Protein AF-A0A3B9IRJ8-F1 (afdb_monomer_lite)

pLDDT: mean 95.9, std 3.62, range [74.06, 98.5]

Foldseek 3Di:
DKDWDWDADVVGDIDTDIAAEPPDPCLVVDPPRDPLRYWDQDPVRDTDDDDDDDD

Radius of gyration: 12.56 Å; chains: 1; bounding box: 28×26×32 Å

Organism: NCBI:txid171437

Structure (mmCIF, N/CA/C/O backbone):
data_AF-A0A3B9IRJ8-F1
#
_entry.id   AF-A0A3B9IRJ8-F1
#
loop_
_atom_site.group_PDB
_atom_site.id
_atom_site.type_symbol
_atom_site.label_atom_id
_atom_site.label_alt_id
_atom_site.label_comp_id
_atom_site.label_asym_id
_atom_site.label_entity_id
_atom_site.label_seq_id
_atom_site.pdbx_PDB_ins_code
_atom_site.Cartn_x
_atom_site.Cartn_y
_atom_site.Cartn_z
_atom_site.occupancy
_atom_site.B_iso_or_equiv
_atom_site.auth_seq_id
_atom_site.auth_comp_id
_atom_site.auth_asym_id
_atom_site.auth_atom_id
_atom_site.pdbx_PDB_model_num
ATOM 1 N N . ARG A 1 1 ? 12.188 -3.222 -2.826 1.00 93.81 1 ARG A N 1
ATOM 2 C CA . ARG A 1 1 ? 12.254 -2.018 -1.954 1.00 93.81 1 ARG A CA 1
ATOM 3 C C . ARG A 1 1 ? 10.888 -1.851 -1.298 1.00 93.81 1 ARG A C 1
ATOM 5 O O . ARG A 1 1 ? 9.909 -2.178 -1.955 1.00 93.81 1 ARG A O 1
ATOM 12 N N . HIS A 1 2 ? 10.801 -1.371 -0.059 1.00 97.62 2 HIS A N 1
ATOM 13 C CA . HIS A 1 2 ? 9.511 -1.139 0.598 1.00 97.62 2 HIS A CA 1
ATOM 14 C C . HIS A 1 2 ? 9.561 0.079 1.524 1.00 97.62 2 HIS A C 1
ATOM 16 O O . HIS A 1 2 ? 10.643 0.541 1.890 1.00 97.62 2 HIS A O 1
ATOM 22 N N . ILE A 1 3 ? 8.387 0.580 1.899 1.00 97.88 3 ILE A N 1
ATOM 23 C CA . ILE A 1 3 ? 8.214 1.581 2.955 1.00 97.88 3 ILE A CA 1
ATOM 24 C C . ILE A 1 3 ? 7.344 1.000 4.067 1.00 97.88 3 ILE A C 1
ATOM 26 O O . ILE A 1 3 ? 6.365 0.310 3.792 1.00 97.88 3 ILE A O 1
ATOM 30 N N . HIS A 1 4 ? 7.689 1.282 5.321 1.00 98.19 4 HIS A N 1
ATOM 31 C CA . HIS A 1 4 ? 6.846 0.944 6.466 1.00 98.19 4 HIS A CA 1
ATOM 32 C C . HIS A 1 4 ? 5.875 2.083 6.745 1.00 98.19 4 HIS A C 1
ATOM 34 O O . HIS A 1 4 ? 6.266 3.251 6.736 1.00 98.19 4 HIS A O 1
ATOM 40 N N . ILE A 1 5 ? 4.623 1.744 7.035 1.00 97.94 5 ILE A N 1
ATOM 41 C CA . ILE A 1 5 ? 3.590 2.737 7.308 1.00 97.94 5 ILE A CA 1
ATOM 42 C C . ILE A 1 5 ? 2.663 2.275 8.426 1.00 97.94 5 ILE A C 1
ATOM 44 O O . ILE A 1 5 ? 2.391 1.085 8.607 1.00 97.94 5 ILE A O 1
ATOM 48 N N . ARG A 1 6 ? 2.178 3.254 9.189 1.00 98.12 6 ARG A N 1
ATOM 49 C CA . ARG A 1 6 ? 1.098 3.074 10.152 1.00 98.12 6 ARG A CA 1
ATOM 50 C C . ARG A 1 6 ? -0.063 3.967 9.753 1.00 98.12 6 ARG A C 1
ATOM 52 O O . ARG A 1 6 ? 0.133 5.166 9.581 1.00 98.12 6 ARG A O 1
ATOM 59 N N . VAL A 1 7 ? -1.245 3.377 9.620 1.00 97.38 7 VAL A N 1
ATOM 60 C CA . VAL A 1 7 ? -2.488 4.078 9.282 1.00 97.38 7 VAL A CA 1
ATOM 61 C C . VAL A 1 7 ? -3.491 3.830 10.396 1.00 97.38 7 VAL A C 1
ATOM 63 O O . VAL A 1 7 ? -3.654 2.700 10.853 1.00 97.38 7 VAL A O 1
ATOM 66 N N . GLN A 1 8 ? -4.153 4.887 10.852 1.00 97.25 8 GLN A N 1
ATOM 67 C CA . GLN A 1 8 ? -5.154 4.806 11.907 1.00 97.25 8 GLN A CA 1
ATOM 68 C C . GLN A 1 8 ? -6.357 5.663 11.519 1.00 97.25 8 GLN A C 1
ATOM 70 O O . GLN A 1 8 ? -6.227 6.874 11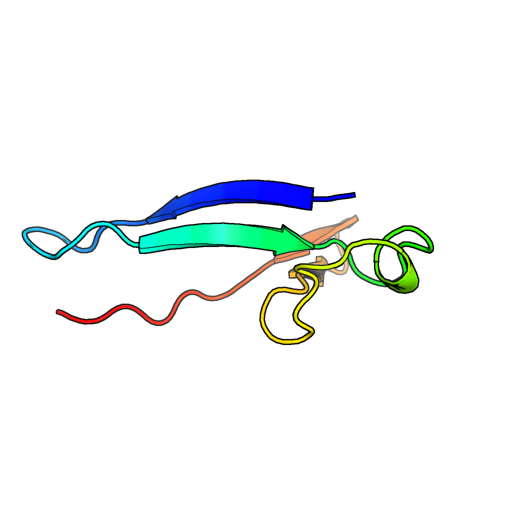.341 1.00 97.25 8 GLN A O 1
ATOM 75 N N . ALA A 1 9 ? -7.526 5.032 11.391 1.00 96.12 9 ALA A N 1
ATOM 76 C CA . ALA A 1 9 ? -8.785 5.763 11.315 1.00 96.12 9 ALA A CA 1
ATOM 77 C C . ALA A 1 9 ? -9.044 6.477 12.657 1.00 96.12 9 ALA A C 1
ATOM 79 O O . ALA A 1 9 ? -8.642 5.953 13.698 1.00 96.12 9 ALA A O 1
ATOM 80 N N . PRO A 1 10 ? -9.715 7.642 12.686 1.00 95.31 10 PRO A N 1
ATOM 81 C CA . PRO A 1 10 ? -10.001 8.343 13.938 1.00 95.31 10 PRO A CA 1
ATOM 82 C C . PRO A 1 10 ? -10.669 7.429 14.981 1.00 95.31 10 PRO A C 1
ATOM 84 O O . PRO A 1 10 ? -11.771 6.941 14.760 1.00 95.31 10 PRO A O 1
ATOM 87 N N . GLY A 1 11 ? -9.988 7.189 16.108 1.00 94.50 11 GLY A N 1
ATOM 88 C CA . GLY A 1 11 ? -10.468 6.320 17.194 1.00 94.50 11 GLY A CA 1
ATOM 89 C C . GLY A 1 11 ? -10.350 4.806 16.955 1.00 94.50 11 GLY A C 1
ATOM 90 O O . GLY A 1 11 ? -10.620 4.041 17.876 1.00 94.50 11 GLY A O 1
ATOM 91 N N . GLY A 1 12 ? -9.922 4.370 15.767 1.00 95.50 12 GLY A N 1
ATOM 92 C CA . GLY A 1 12 ? -9.794 2.957 15.401 1.00 95.50 12 GLY A CA 1
ATOM 93 C C . GLY A 1 12 ? -8.443 2.328 15.783 1.00 95.50 12 GLY A C 1
ATOM 94 O O . GLY A 1 12 ? -7.538 3.018 16.275 1.00 95.50 12 GLY A O 1
ATOM 95 N N . PRO A 1 13 ? -8.264 1.014 15.545 1.00 96.25 13 PRO A N 1
ATOM 96 C CA . PRO A 1 13 ? -6.982 0.341 15.737 1.00 96.25 13 PRO A CA 1
ATOM 97 C C . PRO A 1 13 ? -5.928 0.824 14.727 1.00 96.25 13 PRO A C 1
ATOM 99 O O . PRO A 1 13 ? -6.244 1.279 13.628 1.00 96.25 13 PRO A O 1
ATOM 102 N N . VAL A 1 14 ? -4.649 0.695 15.089 1.00 97.06 14 VAL A N 1
ATOM 103 C CA . VAL A 1 14 ? -3.532 1.036 14.196 1.00 97.06 14 VAL A CA 1
ATOM 104 C C . VAL A 1 14 ? -3.241 -0.134 13.257 1.00 97.06 14 VAL A C 1
ATOM 106 O O . VAL A 1 14 ? -2.835 -1.207 13.705 1.00 97.06 14 VAL A O 1
ATOM 109 N N . LEU A 1 15 ? -3.360 0.091 11.950 1.00 97.44 15 LEU A N 1
ATOM 110 C CA . LEU A 1 15 ? -2.830 -0.807 10.929 1.00 97.44 15 LEU A CA 1
ATOM 111 C C . LEU A 1 15 ? -1.335 -0.535 10.764 1.00 97.44 15 LEU A C 1
ATOM 113 O O . LEU A 1 15 ? -0.948 0.540 10.312 1.00 97.44 15 LEU A O 1
ATOM 117 N N . THR A 1 16 ? -0.497 -1.511 11.106 1.00 98.00 16 THR A N 1
ATOM 118 C CA . THR A 1 16 ? 0.938 -1.488 10.789 1.00 98.00 16 THR A CA 1
ATOM 119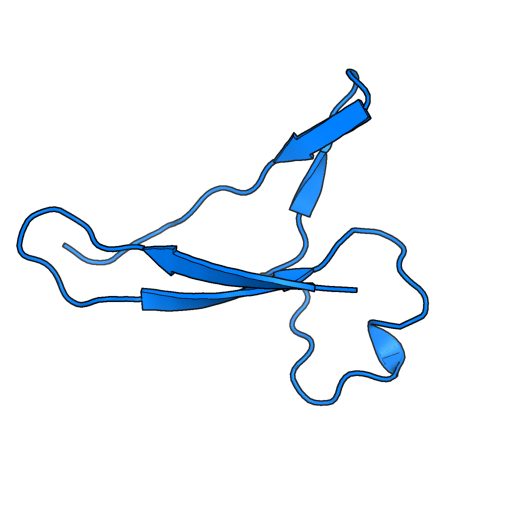 C C . THR A 1 16 ? 1.188 -2.422 9.617 1.00 98.00 16 THR A C 1
ATOM 121 O O . THR A 1 16 ? 0.881 -3.608 9.701 1.00 98.00 16 THR A O 1
ATOM 124 N N . THR A 1 17 ? 1.720 -1.888 8.523 1.00 98.00 17 THR A N 1
ATOM 125 C CA . THR A 1 17 ? 1.996 -2.659 7.307 1.00 98.00 17 THR A CA 1
ATOM 126 C C . THR A 1 17 ? 3.213 -2.093 6.572 1.00 98.00 17 THR A C 1
ATOM 128 O O . THR A 1 17 ? 3.871 -1.154 7.034 1.00 98.00 17 THR A O 1
ATOM 131 N N . GLN A 1 18 ? 3.520 -2.675 5.420 1.00 98.19 18 GLN A N 1
ATOM 132 C CA . GLN A 1 18 ? 4.527 -2.201 4.484 1.00 98.19 18 GLN A CA 1
ATOM 133 C C . GLN A 1 18 ? 3.954 -2.138 3.073 1.00 98.19 18 GLN A C 1
ATOM 135 O O . GLN A 1 18 ? 3.089 -2.936 2.731 1.00 98.19 18 GLN A O 1
ATOM 140 N N . LEU A 1 19 ? 4.435 -1.192 2.270 1.00 98.38 19 LEU A N 1
ATOM 141 C CA . LEU A 1 19 ? 4.084 -1.065 0.858 1.00 98.38 19 LEU A CA 1
ATOM 142 C C . LEU A 1 19 ? 5.303 -1.338 -0.016 1.00 98.38 19 LEU A C 1
ATOM 144 O O . LEU A 1 19 ? 6.422 -0.948 0.326 1.00 98.38 19 LEU A O 1
ATOM 148 N N . TYR A 1 20 ? 5.071 -1.974 -1.155 1.00 98.50 20 TYR A N 1
ATOM 149 C CA . TYR A 1 20 ? 6.087 -2.362 -2.126 1.00 98.50 20 TYR A CA 1
ATOM 150 C C . TYR A 1 20 ? 6.001 -1.488 -3.369 1.00 98.50 20 TYR A C 1
ATOM 152 O O . TYR A 1 20 ? 4.929 -1.029 -3.748 1.00 98.50 20 TYR A O 1
ATOM 160 N N . PHE A 1 21 ? 7.131 -1.261 -4.027 1.00 97.56 21 PHE A N 1
ATOM 161 C CA . PHE A 1 21 ? 7.137 -0.582 -5.321 1.00 97.56 21 PHE A CA 1
ATOM 162 C C . PHE A 1 21 ? 6.895 -1.610 -6.434 1.00 97.56 21 PHE A C 1
ATOM 164 O O . PHE A 1 21 ? 7.376 -2.748 -6.339 1.00 97.56 21 PHE A O 1
ATOM 171 N N . THR A 1 22 ? 6.147 -1.208 -7.466 1.00 96.56 22 THR A N 1
ATOM 172 C CA . THR A 1 22 ? 5.941 -2.026 -8.671 1.00 96.56 22 THR A CA 1
ATOM 173 C C . THR A 1 22 ? 7.272 -2.354 -9.348 1.00 96.56 22 THR A C 1
ATOM 175 O O . THR A 1 22 ? 8.216 -1.569 -9.273 1.00 96.56 22 THR A O 1
ATOM 178 N N . ASP A 1 23 ? 7.343 -3.536 -9.962 1.00 93.44 23 ASP A N 1
ATOM 179 C CA . ASP A 1 23 ? 8.468 -4.010 -10.786 1.00 93.44 23 ASP A CA 1
ATOM 180 C C . ASP A 1 23 ? 9.843 -4.044 -10.096 1.00 93.44 23 ASP A C 1
ATOM 182 O O . ASP A 1 23 ? 10.885 -4.119 -10.746 1.00 93.44 23 ASP A O 1
ATOM 186 N N . GLU A 1 24 ? 9.874 -4.038 -8.762 1.00 96.38 24 GLU A N 1
ATOM 187 C CA . GLU A 1 24 ? 11.116 -4.167 -8.006 1.00 96.38 24 GLU A CA 1
ATOM 188 C C . GLU A 1 24 ? 11.593 -5.625 -7.945 1.00 96.38 24 GLU A C 1
ATOM 190 O O . GLU A 1 24 ? 10.954 -6.441 -7.272 1.00 96.38 24 GLU A O 1
ATOM 195 N N . PRO A 1 25 ? 12.787 -5.962 -8.478 1.00 95.25 25 PRO A N 1
ATOM 196 C CA . PRO A 1 25 ? 13.313 -7.334 -8.440 1.00 95.25 25 PRO A CA 1
ATOM 197 C C . PRO A 1 25 ? 13.513 -7.887 -7.021 1.00 95.25 25 PRO A C 1
ATOM 199 O O . PRO A 1 25 ? 13.635 -9.091 -6.810 1.00 95.25 25 PRO A O 1
ATOM 202 N N . GLY A 1 26 ? 13.595 -6.999 -6.025 1.00 96.62 26 GLY A N 1
ATOM 203 C CA . GLY A 1 26 ? 13.698 -7.381 -4.621 1.00 96.62 26 GLY A CA 1
ATOM 204 C C . GLY A 1 26 ? 12.416 -7.979 -4.035 1.00 96.62 26 GLY A C 1
ATOM 205 O O . GLY A 1 26 ? 12.505 -8.604 -2.984 1.00 96.62 26 GLY A O 1
ATOM 206 N N . ASN A 1 27 ? 11.258 -7.807 -4.683 1.00 96.81 27 ASN A N 1
ATOM 207 C CA . ASN A 1 27 ? 9.973 -8.302 -4.185 1.00 96.81 27 ASN A CA 1
ATOM 208 C C . ASN A 1 27 ? 9.958 -9.838 -4.102 1.00 96.81 27 ASN A C 1
ATOM 210 O O . ASN A 1 27 ? 9.618 -10.379 -3.056 1.00 96.81 27 ASN A O 1
ATOM 214 N N . ASP A 1 28 ? 10.464 -10.533 -5.126 1.00 94.81 28 ASP A N 1
ATOM 215 C CA . ASP A 1 28 ? 10.507 -12.008 -5.179 1.00 94.81 28 ASP A CA 1
ATOM 216 C C . ASP A 1 28 ? 11.418 -12.641 -4.114 1.00 94.81 28 ASP A C 1
ATOM 218 O O . ASP A 1 28 ? 11.334 -13.833 -3.821 1.00 94.81 28 ASP A O 1
ATOM 222 N N . ARG A 1 29 ? 12.330 -11.849 -3.542 1.00 96.38 29 ARG A N 1
ATOM 223 C CA . ARG A 1 29 ? 13.277 -12.293 -2.510 1.00 96.38 29 ARG A CA 1
ATOM 224 C C . ARG A 1 29 ? 12.798 -11.965 -1.098 1.00 96.38 29 ARG A C 1
ATOM 226 O O . ARG A 1 29 ? 13.371 -12.470 -0.131 1.00 96.38 29 ARG A O 1
ATOM 233 N N . ASP A 1 30 ? 11.791 -11.107 -0.968 1.00 96.56 30 ASP A N 1
ATOM 234 C CA . ASP A 1 30 ? 11.258 -10.672 0.315 1.00 96.56 30 ASP A CA 1
ATOM 235 C C . ASP A 1 30 ? 10.191 -11.665 0.801 1.00 96.56 30 ASP A C 1
ATOM 237 O O . ASP A 1 30 ? 9.120 -11.810 0.220 1.00 96.56 30 ASP A O 1
ATOM 241 N N . ARG A 1 31 ? 10.488 -12.365 1.901 1.00 97.06 31 ARG A N 1
ATOM 242 C CA . ARG A 1 31 ? 9.638 -13.439 2.446 1.00 97.06 31 ARG A CA 1
ATOM 243 C C . ARG A 1 31 ? 8.262 -12.975 2.919 1.00 97.06 31 ARG A C 1
ATOM 245 O O . ARG A 1 31 ? 7.387 -13.817 3.091 1.00 97.06 31 ARG A O 1
ATOM 252 N N . ILE A 1 32 ? 8.085 -11.683 3.179 1.00 96.44 32 ILE A N 1
ATOM 253 C CA . ILE A 1 32 ? 6.802 -11.117 3.614 1.00 96.44 32 ILE A CA 1
ATOM 254 C C . ILE A 1 32 ? 6.125 -10.304 2.507 1.00 96.44 32 ILE A C 1
ATOM 256 O O . ILE A 1 32 ? 5.136 -9.622 2.775 1.00 96.44 32 ILE A O 1
ATOM 260 N N . PHE A 1 33 ? 6.630 -10.405 1.270 1.00 97.88 33 PHE A N 1
ATOM 261 C CA . PHE A 1 33 ? 6.005 -9.805 0.101 1.00 97.88 33 PHE A CA 1
ATOM 262 C C . PHE A 1 33 ? 4.564 -10.260 -0.049 1.00 97.88 33 PHE A C 1
ATOM 264 O O . PHE A 1 33 ? 4.260 -11.456 -0.018 1.00 97.88 33 PHE A O 1
ATOM 271 N N . ARG A 1 34 ? 3.681 -9.282 -0.257 1.00 97.81 34 ARG A N 1
ATOM 272 C CA . ARG A 1 34 ? 2.307 -9.542 -0.652 1.00 97.81 34 ARG A CA 1
ATOM 273 C C . ARG A 1 34 ? 1.899 -8.633 -1.820 1.00 97.81 34 ARG A C 1
ATOM 275 O O . ARG A 1 34 ? 2.077 -7.416 -1.714 1.00 97.81 34 ARG A O 1
ATOM 282 N N . PRO A 1 35 ? 1.363 -9.192 -2.924 1.00 97.00 35 PRO A N 1
ATOM 283 C CA . PRO A 1 3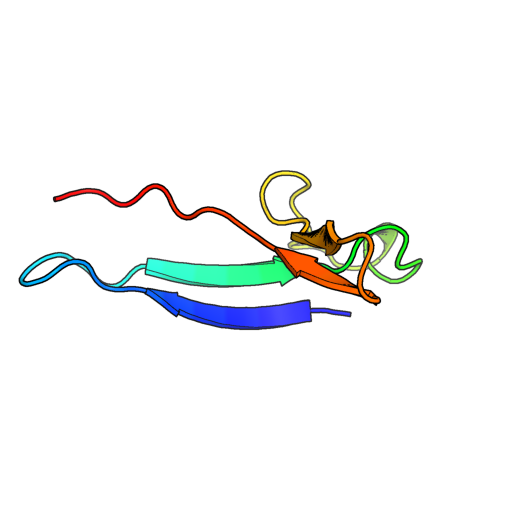5 ? 0.984 -8.414 -4.107 1.00 97.00 35 PRO A CA 1
ATOM 284 C C . PRO A 1 35 ? -0.086 -7.344 -3.853 1.00 97.00 35 PRO A C 1
ATOM 286 O O . PRO A 1 35 ? -0.105 -6.327 -4.538 1.00 97.00 35 PRO A O 1
ATOM 289 N N . ASP A 1 36 ? -0.953 -7.543 -2.857 1.00 97.56 36 ASP A N 1
ATOM 290 C CA . ASP A 1 36 ? -1.993 -6.593 -2.431 1.00 97.56 36 ASP A CA 1
ATOM 291 C C . ASP A 1 36 ? -1.427 -5.300 -1.824 1.00 97.56 36 ASP A C 1
ATOM 293 O O . ASP A 1 36 ? -2.172 -4.349 -1.617 1.00 97.56 36 ASP A O 1
ATOM 297 N N . LEU A 1 37 ? -0.122 -5.251 -1.546 1.00 98.12 37 LEU A N 1
ATOM 298 C CA . LEU A 1 37 ? 0.571 -4.109 -0.951 1.00 98.12 37 LEU A CA 1
ATOM 299 C C .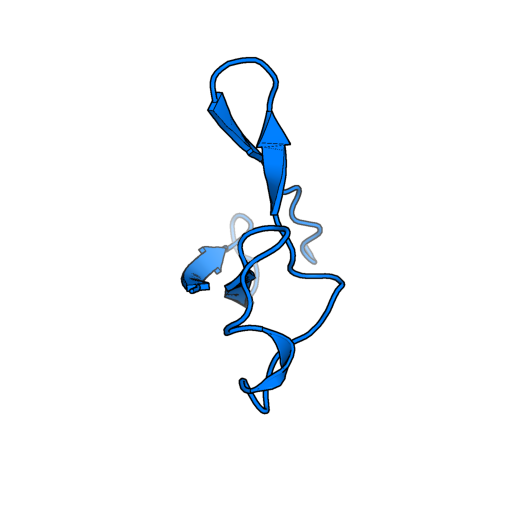 LEU A 1 37 ? 1.486 -3.379 -1.953 1.00 98.12 37 LEU A C 1
ATOM 301 O O . LEU A 1 37 ? 2.317 -2.564 -1.547 1.00 98.12 37 LEU A O 1
ATOM 305 N N . VAL A 1 38 ? 1.377 -3.674 -3.253 1.00 98.31 38 VAL A N 1
ATOM 306 C CA . VAL A 1 38 ? 2.155 -3.004 -4.307 1.00 98.31 38 VAL A CA 1
ATOM 307 C C . VAL A 1 38 ? 1.509 -1.668 -4.675 1.00 98.31 38 VAL A C 1
ATOM 309 O O . VAL A 1 38 ? 0.334 -1.604 -5.022 1.00 98.31 38 VAL A O 1
ATOM 312 N N . MET A 1 39 ? 2.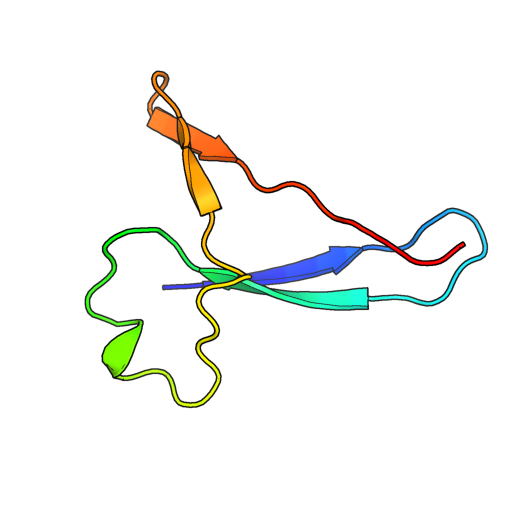293 -0.593 -4.622 1.00 98.19 39 MET A N 1
ATOM 313 C CA . MET A 1 39 ? 1.877 0.739 -5.058 1.00 98.19 39 MET A CA 1
ATOM 314 C C . MET A 1 39 ? 1.881 0.836 -6.582 1.00 98.19 39 MET A C 1
ATOM 316 O O . MET A 1 39 ? 2.832 0.401 -7.237 1.00 98.19 39 MET A O 1
ATOM 320 N N . ALA A 1 40 ? 0.858 1.483 -7.133 1.00 96.88 40 ALA A N 1
ATOM 321 C CA . ALA A 1 40 ? 0.787 1.788 -8.554 1.00 96.88 40 ALA A CA 1
ATOM 322 C C . ALA A 1 40 ? 1.662 3.004 -8.876 1.00 96.88 40 ALA A C 1
ATOM 324 O O . ALA A 1 40 ? 1.621 4.007 -8.160 1.00 96.88 40 ALA A O 1
ATOM 325 N N . GLN A 1 41 ? 2.435 2.933 -9.958 1.00 96.06 41 GLN A N 1
ATOM 326 C CA . GLN A 1 41 ? 3.166 4.092 -10.462 1.00 96.06 41 GLN A CA 1
ATOM 327 C C . GLN A 1 41 ? 2.201 5.029 -11.203 1.00 96.06 41 GLN A C 1
ATOM 329 O O . GLN A 1 41 ? 1.451 4.598 -12.079 1.00 96.06 41 GLN A O 1
ATOM 334 N N . ALA A 1 42 ? 2.207 6.307 -10.836 1.00 91.69 42 ALA A N 1
ATOM 335 C CA . ALA A 1 42 ? 1.376 7.341 -11.437 1.00 91.69 42 ALA A CA 1
ATOM 336 C C . ALA A 1 42 ? 2.076 8.001 -12.638 1.00 91.69 42 ALA A C 1
ATOM 338 O O . ALA A 1 42 ? 3.300 7.972 -12.771 1.00 91.69 42 ALA A O 1
ATOM 339 N N . ALA A 1 43 ? 1.285 8.620 -13.522 1.00 91.38 43 ALA A N 1
ATOM 340 C CA . ALA A 1 43 ? 1.776 9.225 -14.765 1.00 91.38 43 ALA A CA 1
ATOM 341 C C . ALA A 1 43 ? 2.738 10.409 -14.544 1.00 91.38 43 ALA A C 1
ATOM 343 O O . ALA A 1 43 ? 3.537 10.727 -15.420 1.00 91.38 43 ALA A O 1
ATOM 344 N N . ASP A 1 44 ? 2.674 11.049 -13.379 1.00 94.31 44 ASP A N 1
ATOM 345 C CA . ASP A 1 44 ? 3.562 12.138 -12.965 1.00 94.31 44 ASP A CA 1
ATOM 346 C C . ASP A 1 44 ? 4.898 11.645 -12.371 1.00 94.31 44 ASP A C 1
ATOM 348 O O . ASP A 1 44 ? 5.718 12.448 -11.928 1.00 94.31 44 ASP A O 1
ATOM 352 N N . GLY A 1 45 ? 5.132 10.329 -12.366 1.00 91.62 45 GLY A N 1
ATOM 353 C CA . GLY A 1 45 ? 6.309 9.700 -11.769 1.00 91.62 45 GLY A CA 1
ATOM 354 C C . GLY A 1 45 ? 6.176 9.419 -10.269 1.00 91.62 45 GLY A C 1
ATOM 355 O O . GLY A 1 45 ? 7.113 8.879 -9.677 1.00 91.62 45 GLY A O 1
ATOM 356 N N . GLY A 1 46 ? 5.035 9.750 -9.655 1.00 95.00 46 GLY A N 1
ATOM 357 C CA . GLY A 1 46 ? 4.705 9.404 -8.276 1.00 95.00 46 GLY A CA 1
ATOM 358 C C . GLY A 1 46 ? 4.255 7.950 -8.096 1.00 95.00 46 GLY A C 1
ATOM 359 O O . GLY A 1 46 ? 4.212 7.159 -9.038 1.00 95.00 46 GLY A O 1
ATOM 360 N N . TYR A 1 47 ? 3.892 7.601 -6.860 1.00 96.88 47 TYR A N 1
ATOM 361 C CA . TYR A 1 47 ? 3.294 6.310 -6.509 1.00 96.88 47 TYR A CA 1
ATOM 362 C C . TYR A 1 47 ? 2.020 6.528 -5.692 1.00 96.88 47 TYR A C 1
ATOM 364 O O . TYR A 1 47 ? 1.981 7.415 -4.838 1.00 96.88 47 TYR A O 1
ATOM 372 N N . GLY A 1 48 ? 1.000 5.707 -5.937 1.00 96.31 48 GLY A N 1
ATOM 373 C CA . GLY A 1 48 ? -0.287 5.746 -5.243 1.00 96.31 48 GLY A CA 1
ATOM 374 C C . GLY A 1 48 ? -0.672 4.394 -4.644 1.00 96.31 48 GLY A C 1
ATOM 375 O O . GLY A 1 48 ? -0.331 3.341 -5.186 1.00 96.31 48 GLY A O 1
ATOM 376 N N . PHE A 1 49 ? -1.383 4.432 -3.516 1.00 97.38 49 PHE A N 1
ATOM 377 C CA . PHE A 1 49 ? -1.941 3.256 -2.852 1.00 97.38 49 PHE A CA 1
ATOM 378 C C . PHE A 1 49 ? -3.158 3.642 -2.007 1.00 97.38 49 PHE A C 1
ATOM 380 O O . PHE A 1 49 ? -3.077 4.569 -1.198 1.00 97.38 49 PHE A O 1
ATOM 387 N N . ASP A 1 50 ? -4.254 2.899 -2.156 1.00 97.56 50 ASP A N 1
ATOM 388 C CA . ASP A 1 50 ? -5.492 3.136 -1.417 1.00 97.56 50 ASP A CA 1
ATOM 389 C C . ASP A 1 50 ? -5.598 2.199 -0.212 1.00 97.56 50 ASP A C 1
ATOM 391 O O . ASP A 1 50 ? -5.518 0.976 -0.332 1.00 97.56 50 ASP A O 1
ATOM 395 N N . PHE A 1 51 ? -5.820 2.772 0.971 1.00 97.25 51 PHE A N 1
ATOM 396 C CA . PHE A 1 51 ? -6.041 1.999 2.189 1.00 97.25 51 PHE A CA 1
ATOM 397 C C . PHE A 1 51 ? -7.526 1.762 2.427 1.00 97.25 51 PHE A C 1
ATOM 399 O O . PHE A 1 51 ? -8.32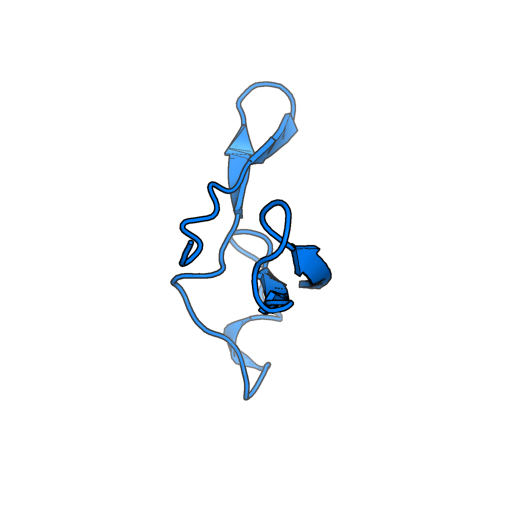2 2.698 2.484 1.00 97.25 51 PHE A O 1
ATOM 406 N N . VAL A 1 52 ? -7.876 0.509 2.698 1.00 96.06 52 VAL A N 1
ATOM 407 C CA . VAL A 1 52 ? -9.161 0.147 3.294 1.00 96.06 52 VAL A CA 1
ATOM 408 C C . VAL A 1 52 ? -8.910 -0.210 4.755 1.00 96.06 52 VAL A C 1
ATOM 410 O O . VAL A 1 52 ? -8.153 -1.132 5.053 1.00 96.06 52 VAL A O 1
ATOM 413 N N . VAL A 1 53 ? -9.521 0.538 5.674 1.00 94.44 53 VAL A N 1
ATOM 414 C CA . VAL A 1 53 ? -9.351 0.364 7.124 1.00 94.44 53 VAL A CA 1
ATOM 415 C C . VAL A 1 53 ? -10.688 0.094 7.802 1.00 94.44 53 VAL A C 1
ATOM 417 O O . VAL A 1 53 ? -11.724 0.621 7.395 1.00 94.44 53 VAL A O 1
ATOM 420 N N . ALA A 1 54 ? -10.659 -0.735 8.845 1.00 87.69 54 ALA A N 1
ATOM 421 C CA . ALA A 1 54 ? -11.811 -0.925 9.716 1.00 87.69 54 ALA A CA 1
ATOM 422 C C . ALA A 1 54 ? -12.103 0.368 10.496 1.00 87.69 54 ALA A C 1
ATOM 424 O O . ALA A 1 54 ? -11.181 1.126 10.812 1.00 87.69 54 ALA A O 1
ATOM 425 N N . LYS A 1 55 ? -13.386 0.609 10.778 1.00 74.06 55 LYS A N 1
ATOM 426 C CA . LYS A 1 55 ? -13.824 1.681 11.677 1.00 74.06 55 LYS A CA 1
ATOM 427 C C . LYS A 1 55 ? -13.683 1.249 13.128 1.00 74.06 55 LYS A C 1
ATOM 429 O O . LYS A 1 55 ? -14.000 0.071 13.405 1.00 74.06 55 LYS A O 1
#

Sequence (55 aa):
RHIHIRVQAPGGPVLTTQLYFTDEPGNDRDRIFRPDLVMAQAADGGYGFDFVVAK

InterPro domains:
  IPR015889 Intradiol ring-cleavage dioxygenase, core [G3DSA:2.60.130.10] (1-55)
  IPR015889 Intradiol ring-cleavage dioxygenase, core [SSF49482] (2-53)

Secondary structure (DSSP, 8-state):
-EEEEEEE-TTS-EEEEEEEETT-TTGGG-TT--GGGEEEEPTTS-EE-------